Protein AF-A0A5J4PER2-F1 (afdb_monomer_lite)

Organism: NCBI:txid433724

pLDDT: mean 85.28, std 9.62, range [60.44, 95.88]

Foldseek 3Di:
DDWDDDDDPDDPVRLVVVLVPDPDPLVNLLSLLSNCSHVVGRDDLVVSCVVSVHDSVSSVVSD

Sequence (63 aa):
MKQLKTVPHLSDTELFEYMSAQKDLRAFRDWQIITAVQTHTGKKAEEIASVLGVSISKVYHTI

Secondary structure (DSSP, 8-state):
-PPP-------HHHHHHHHHT---HHHHHHHHHHHHHHHTTT--HHHHHHHHT--HHHHHHH-

Radius of gyration: 11.18 Å; chains: 1; bounding box: 25×20×28 Å

Structure (mmCIF, N/CA/C/O backbone):
data_AF-A0A5J4PER2-F1
#
_entry.id   AF-A0A5J4PER2-F1
#
loop_
_atom_site.group_PDB
_atom_site.id
_atom_site.type_symbol
_atom_site.label_atom_id
_atom_site.label_alt_id
_atom_site.label_comp_id
_atom_site.label_asym_id
_atom_site.label_entity_id
_atom_site.label_seq_id
_atom_site.pdbx_PDB_ins_code
_atom_site.Cartn_x
_atom_site.Cartn_y
_atom_site.Cartn_z
_atom_site.occupancy
_atom_site.B_iso_or_equiv
_atom_site.auth_seq_id
_atom_site.auth_comp_id
_atom_site.auth_asym_id
_atom_site.auth_atom_id
_atom_s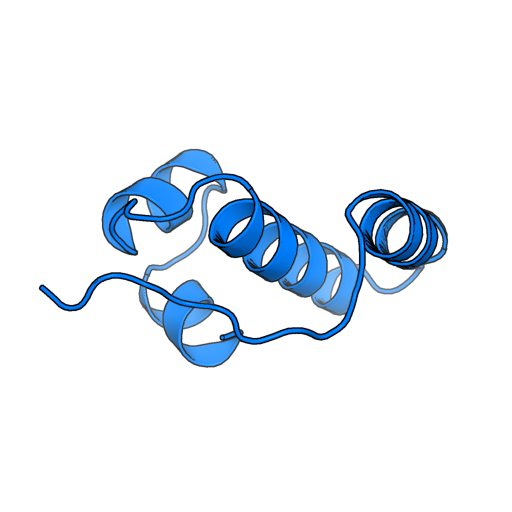ite.pdbx_PDB_model_num
ATOM 1 N N . MET A 1 1 ? -10.291 4.306 18.110 1.00 60.44 1 MET A N 1
ATOM 2 C CA . MET A 1 1 ? -9.679 3.720 16.894 1.00 60.44 1 MET A CA 1
ATOM 3 C C . MET A 1 1 ? -8.366 4.442 16.637 1.00 60.44 1 MET A C 1
ATOM 5 O O . MET A 1 1 ? -8.365 5.667 16.698 1.00 60.44 1 MET A O 1
ATOM 9 N N . LYS A 1 2 ? -7.255 3.714 16.460 1.00 65.06 2 LYS A N 1
ATOM 10 C CA . LYS A 1 2 ? -5.934 4.316 16.208 1.00 65.06 2 LYS A CA 1
ATOM 11 C C . LYS A 1 2 ? -5.895 4.878 14.784 1.00 65.06 2 LYS A C 1
ATOM 13 O O . LYS A 1 2 ? -6.322 4.194 13.860 1.00 65.06 2 LYS A O 1
ATOM 18 N N . GLN A 1 3 ? -5.401 6.104 14.624 1.00 68.25 3 GLN A N 1
ATOM 19 C CA . GLN A 1 3 ? -5.086 6.644 13.301 1.00 68.25 3 GLN A CA 1
ATOM 20 C C . GLN A 1 3 ? -3.937 5.838 12.700 1.00 68.25 3 GLN A C 1
ATOM 22 O O . GLN A 1 3 ? -2.971 5.531 13.404 1.00 68.25 3 GLN A O 1
ATOM 27 N N . LEU A 1 4 ? -4.056 5.494 11.421 1.00 70.69 4 LEU A N 1
ATOM 28 C CA . LEU A 1 4 ? -2.981 4.825 10.709 1.00 70.69 4 LEU A CA 1
ATOM 29 C C . LEU A 1 4 ? -1.894 5.844 10.372 1.00 70.69 4 LEU A C 1
ATOM 31 O O . LEU A 1 4 ? -2.179 6.935 9.879 1.00 70.69 4 LEU A O 1
ATOM 35 N N . LYS A 1 5 ? -0.649 5.486 10.676 1.00 63.41 5 LYS A N 1
ATOM 36 C CA . LYS A 1 5 ? 0.541 6.229 10.276 1.00 63.41 5 LYS A CA 1
ATOM 37 C C . LYS A 1 5 ? 1.539 5.223 9.742 1.00 63.41 5 LYS A C 1
ATOM 39 O O . LYS A 1 5 ? 2.212 4.547 10.510 1.00 63.41 5 LYS A O 1
ATOM 44 N N . THR A 1 6 ? 1.626 5.131 8.429 1.00 64.56 6 THR A N 1
ATOM 45 C CA . THR A 1 6 ? 2.833 4.636 7.775 1.00 64.56 6 THR A CA 1
ATOM 46 C C . THR A 1 6 ? 3.961 5.594 8.113 1.00 64.56 6 THR A C 1
ATOM 48 O O . THR A 1 6 ? 3.797 6.808 7.973 1.00 64.56 6 THR A O 1
ATOM 51 N N . VAL A 1 7 ? 5.110 5.070 8.518 1.00 60.72 7 VAL A N 1
ATOM 52 C CA . VAL A 1 7 ? 6.341 5.858 8.619 1.00 60.72 7 VAL A CA 1
ATOM 53 C C . VAL A 1 7 ? 7.249 5.420 7.471 1.00 60.72 7 VAL A C 1
ATOM 55 O O . VAL A 1 7 ? 7.923 4.404 7.622 1.00 60.72 7 VAL A O 1
ATOM 58 N N . PRO A 1 8 ? 7.230 6.089 6.298 1.00 65.75 8 PRO A N 1
ATOM 59 C CA . PRO A 1 8 ? 8.292 5.840 5.328 1.00 65.75 8 PRO A CA 1
ATOM 60 C C . PRO A 1 8 ? 9.003 7.127 4.931 1.00 65.75 8 PRO A C 1
ATOM 62 O O . PRO A 1 8 ? 8.417 8.198 4.810 1.00 65.75 8 PRO A O 1
ATOM 65 N N . HIS A 1 9 ? 10.296 6.971 4.690 1.00 67.44 9 HIS A N 1
ATOM 66 C CA . HIS A 1 9 ? 11.231 7.990 4.223 1.00 67.44 9 HIS A CA 1
ATOM 67 C C . HIS A 1 9 ? 11.093 8.285 2.717 1.00 67.44 9 HIS A C 1
ATOM 69 O O . HIS A 1 9 ? 11.966 8.933 2.154 1.00 67.44 9 HIS A O 1
ATOM 75 N N . LEU A 1 10 ? 10.041 7.765 2.072 1.00 70.31 10 LEU A N 1
ATOM 76 C CA . LEU A 1 10 ? 9.837 7.814 0.627 1.00 70.31 10 LEU A CA 1
ATOM 77 C C . LEU A 1 10 ? 8.885 8.951 0.258 1.00 70.31 10 LEU A C 1
ATOM 79 O O . LEU A 1 10 ? 7.820 9.102 0.860 1.00 70.31 10 LEU A O 1
ATOM 83 N N . SER A 1 11 ? 9.276 9.714 -0.753 1.00 82.88 11 SER A N 1
ATOM 84 C CA . SER A 1 11 ? 8.439 10.693 -1.440 1.00 82.88 11 SER A CA 1
ATOM 85 C C . SER A 1 11 ? 7.316 10.025 -2.242 1.00 82.88 11 SER A C 1
ATOM 87 O O . SER A 1 11 ? 7.403 8.849 -2.603 1.00 82.88 11 SER A O 1
ATOM 89 N N . ASP A 1 12 ? 6.278 10.794 -2.582 1.00 79.12 12 ASP A N 1
ATOM 90 C CA . ASP A 1 12 ? 5.169 10.322 -3.426 1.00 79.12 12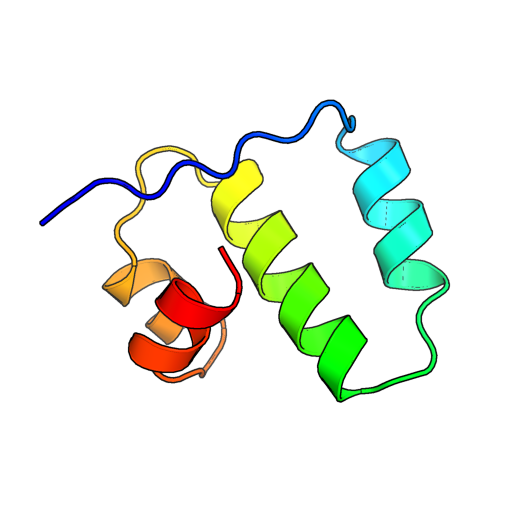 ASP A CA 1
ATOM 91 C C . ASP A 1 12 ? 5.660 9.778 -4.782 1.00 79.12 12 ASP A C 1
ATOM 93 O O . ASP A 1 12 ? 5.122 8.796 -5.296 1.00 79.12 12 ASP A O 1
ATOM 97 N N . THR A 1 13 ? 6.717 10.381 -5.340 1.00 84.12 13 THR A N 1
ATOM 98 C CA . THR A 1 13 ? 7.336 9.954 -6.603 1.00 84.12 13 THR A CA 1
ATOM 99 C C . THR A 1 13 ? 7.969 8.573 -6.484 1.00 84.12 13 THR A C 1
ATOM 101 O O . THR A 1 13 ? 7.677 7.698 -7.297 1.00 84.12 13 THR A O 1
ATOM 104 N N . GLU A 1 14 ? 8.791 8.348 -5.455 1.00 83.12 14 GLU A N 1
ATOM 105 C CA . GLU A 1 14 ? 9.425 7.043 -5.230 1.00 83.12 14 GL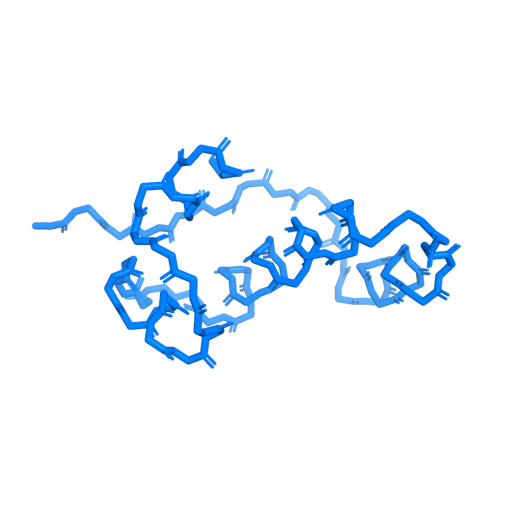U A CA 1
ATOM 106 C C . GLU A 1 14 ? 8.366 5.960 -5.036 1.00 83.12 14 GLU A C 1
ATOM 108 O O . GLU A 1 14 ? 8.471 4.862 -5.581 1.00 83.12 14 GLU A O 1
ATOM 113 N N . LEU A 1 15 ? 7.296 6.283 -4.311 1.00 79.94 15 LEU A N 1
ATOM 114 C CA . LEU A 1 15 ? 6.197 5.357 -4.092 1.00 79.94 15 LEU A CA 1
ATOM 115 C C . LEU A 1 15 ? 5.503 4.947 -5.395 1.00 79.94 15 LEU A C 1
ATOM 117 O O . LEU A 1 15 ? 5.222 3.766 -5.617 1.00 79.94 15 LEU A O 1
ATOM 121 N N . PHE A 1 16 ? 5.242 5.923 -6.264 1.00 81.38 16 PHE A N 1
ATOM 122 C CA . PHE A 1 16 ? 4.627 5.693 -7.563 1.00 81.38 16 PHE A CA 1
ATOM 123 C C . PHE A 1 16 ? 5.511 4.828 -8.471 1.00 81.38 16 PHE A C 1
ATOM 125 O O . PHE A 1 16 ? 5.005 3.909 -9.124 1.00 81.38 16 PHE A O 1
ATOM 132 N N . GLU A 1 17 ? 6.822 5.073 -8.485 1.00 85.12 17 GLU A N 1
ATOM 133 C CA . GLU A 1 17 ? 7.790 4.269 -9.238 1.00 85.12 17 GLU A CA 1
ATOM 134 C C . GLU A 1 17 ? 7.830 2.820 -8.736 1.00 85.12 17 GLU A C 1
ATOM 136 O O . GLU A 1 17 ? 7.713 1.887 -9.538 1.00 85.12 17 GLU A O 1
ATOM 141 N N . TYR A 1 18 ? 7.901 2.617 -7.415 1.00 83.19 18 TYR A N 1
ATOM 142 C CA . TYR A 1 18 ? 7.876 1.283 -6.805 1.00 83.19 18 TYR A CA 1
ATOM 143 C C . TYR A 1 18 ? 6.595 0.518 -7.140 1.00 83.19 18 TYR A C 1
ATOM 145 O O . TYR A 1 18 ? 6.652 -0.656 -7.518 1.00 83.19 18 TYR A O 1
ATOM 153 N N . MET A 1 19 ? 5.438 1.176 -7.034 1.00 83.25 19 MET A N 1
ATOM 154 C CA . MET A 1 19 ? 4.153 0.564 -7.362 1.00 83.25 19 MET A CA 1
ATOM 155 C C . MET A 1 19 ? 4.070 0.192 -8.850 1.00 83.25 19 MET A C 1
ATOM 157 O O . MET A 1 19 ? 3.606 -0.898 -9.183 1.00 83.25 19 MET A O 1
ATOM 161 N N . SER A 1 20 ? 4.551 1.064 -9.739 1.00 84.81 20 SER A N 1
ATOM 162 C CA . SER A 1 20 ? 4.501 0.864 -11.194 1.00 84.81 20 SER A CA 1
ATOM 163 C C . SER A 1 20 ? 5.440 -0.241 -11.68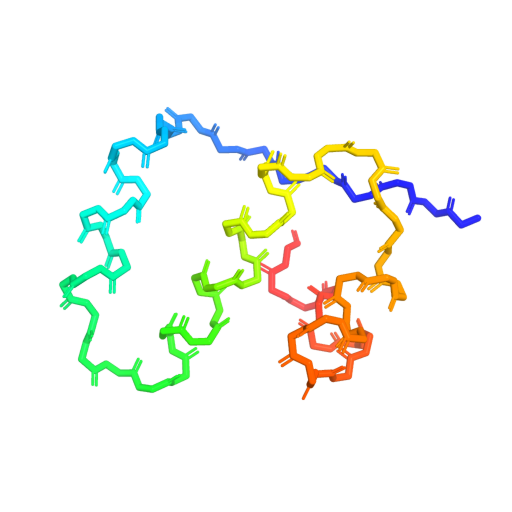6 1.00 84.81 20 SER A C 1
ATOM 165 O O . SER A 1 20 ? 5.164 -0.882 -12.699 1.00 84.81 20 SER A O 1
ATOM 167 N N . ALA A 1 21 ? 6.538 -0.493 -10.971 1.00 87.25 21 ALA A N 1
ATOM 168 C CA . ALA A 1 21 ? 7.487 -1.556 -11.294 1.00 87.25 21 ALA A CA 1
ATOM 169 C C . ALA A 1 21 ? 7.051 -2.946 -10.789 1.00 87.25 21 ALA A C 1
ATOM 171 O O . ALA A 1 21 ? 7.677 -3.954 -11.138 1.00 87.25 21 ALA A O 1
ATOM 172 N N . GLN A 1 22 ? 6.003 -3.023 -9.961 1.00 86.31 22 GLN A N 1
ATOM 173 C CA . GLN A 1 22 ? 5.630 -4.258 -9.288 1.00 86.31 22 GLN A CA 1
ATOM 174 C C . GLN A 1 22 ? 4.943 -5.257 -10.232 1.00 86.31 22 GLN A C 1
ATOM 176 O O . GLN A 1 22 ? 3.951 -4.948 -10.887 1.00 86.31 22 GLN A O 1
ATOM 181 N N . LYS A 1 23 ? 5.452 -6.493 -10.260 1.00 89.12 23 LYS A N 1
ATOM 182 C CA . LYS A 1 23 ? 4.917 -7.599 -11.076 1.00 89.12 23 LYS A CA 1
ATOM 183 C C . LYS A 1 23 ? 4.160 -8.638 -10.256 1.00 89.12 23 LYS A C 1
ATOM 185 O O . LYS A 1 23 ? 3.376 -9.403 -10.812 1.00 89.12 23 LYS A O 1
ATOM 190 N N . ASP A 1 24 ? 4.391 -8.673 -8.946 1.00 92.38 24 ASP A N 1
ATOM 191 C CA . ASP A 1 24 ? 3.668 -9.557 -8.041 1.00 92.38 24 ASP A CA 1
ATOM 192 C C . ASP A 1 24 ? 2.353 -8.911 -7.576 1.00 92.38 24 ASP A C 1
ATOM 194 O O . ASP A 1 24 ? 2.342 -7.815 -7.015 1.00 92.38 24 ASP A O 1
ATOM 198 N N . LEU A 1 25 ? 1.229 -9.601 -7.791 1.00 86.50 25 LEU A N 1
ATOM 199 C CA . LEU A 1 25 ? -0.110 -9.087 -7.470 1.00 86.50 25 LEU A CA 1
ATOM 200 C C . LEU A 1 25 ? -0.318 -8.844 -5.970 1.00 86.50 25 LEU A C 1
ATOM 202 O O . LEU A 1 25 ? -1.048 -7.924 -5.591 1.00 86.50 25 LEU A O 1
ATOM 206 N N . ARG A 1 26 ? 0.297 -9.664 -5.108 1.00 87.75 26 ARG A N 1
ATOM 207 C CA . ARG A 1 26 ? 0.181 -9.507 -3.654 1.00 87.75 26 ARG A CA 1
ATOM 208 C C . ARG A 1 26 ? 0.942 -8.266 -3.213 1.00 87.75 26 ARG A C 1
ATOM 210 O O . ARG A 1 26 ? 0.376 -7.431 -2.515 1.00 87.75 26 ARG A O 1
ATOM 217 N N . ALA A 1 27 ? 2.175 -8.121 -3.672 1.00 87.31 27 ALA A N 1
ATOM 218 C CA . ALA A 1 27 ? 2.999 -6.972 -3.366 1.00 87.31 27 ALA A CA 1
ATOM 219 C C . ALA A 1 27 ? 2.423 -5.685 -3.977 1.00 87.31 27 ALA A C 1
ATOM 221 O O . ALA A 1 27 ? 2.477 -4.645 -3.332 1.00 87.31 27 ALA A O 1
ATOM 222 N N . PHE A 1 28 ? 1.791 -5.740 -5.156 1.00 88.75 28 PHE A N 1
ATOM 223 C CA . PHE A 1 28 ? 1.060 -4.598 -5.718 1.00 88.75 28 PHE A CA 1
ATOM 224 C C . PHE A 1 28 ? -0.072 -4.159 -4.784 1.00 88.75 28 PHE A C 1
ATOM 226 O O . PHE A 1 28 ? -0.197 -2.978 -4.468 1.00 88.75 28 PHE A O 1
ATOM 233 N N . ARG A 1 29 ? -0.861 -5.112 -4.268 1.00 90.88 29 ARG A N 1
ATOM 234 C CA . ARG A 1 29 ? -1.935 -4.812 -3.313 1.00 90.88 29 ARG A CA 1
ATOM 235 C C . ARG A 1 29 ? -1.402 -4.226 -2.003 1.00 90.88 29 ARG A C 1
ATOM 237 O O . ARG A 1 29 ? -2.027 -3.321 -1.456 1.00 90.88 29 ARG A O 1
ATOM 244 N N . ASP A 1 30 ? -0.271 -4.723 -1.512 1.00 91.62 30 ASP A N 1
ATOM 245 C CA . ASP A 1 30 ? 0.377 -4.189 -0.312 1.00 91.62 30 ASP A CA 1
ATOM 246 C C . ASP A 1 30 ? 0.871 -2.752 -0.530 1.00 91.62 30 ASP A C 1
ATOM 248 O O . ASP A 1 30 ? 0.610 -1.877 0.295 1.00 91.62 30 ASP A O 1
ATOM 252 N N . TRP A 1 31 ? 1.458 -2.468 -1.694 1.00 89.75 31 TRP A N 1
ATOM 253 C CA . TRP A 1 31 ? 1.845 -1.112 -2.083 1.00 89.75 31 TRP A CA 1
ATOM 254 C C . TRP A 1 31 ? 0.657 -0.156 -2.199 1.00 89.75 31 TRP A C 1
ATOM 256 O O . TRP A 1 31 ? 0.755 0.982 -1.741 1.00 89.75 31 TRP A O 1
ATOM 266 N N . GLN A 1 32 ? -0.487 -0.602 -2.726 1.00 90.56 32 GLN A N 1
ATOM 267 C CA . GLN A 1 32 ? -1.707 0.214 -2.749 1.00 90.56 32 GLN A CA 1
ATOM 268 C C . GLN A 1 32 ? -2.173 0.598 -1.335 1.00 90.56 32 GLN A C 1
ATOM 270 O O . GLN A 1 32 ? -2.613 1.727 -1.123 1.00 90.56 32 GLN A O 1
ATOM 275 N N . ILE A 1 33 ? -2.053 -0.313 -0.362 1.00 92.44 33 ILE A N 1
ATOM 276 C CA . ILE A 1 33 ? -2.399 -0.043 1.042 1.00 92.44 33 ILE A CA 1
ATOM 277 C C . ILE A 1 33 ? -1.426 0.970 1.652 1.00 92.44 33 ILE A C 1
ATOM 279 O O . ILE A 1 33 ? -1.877 1.953 2.237 1.00 92.44 33 ILE A O 1
ATOM 283 N N . ILE A 1 34 ? -0.115 0.768 1.484 1.00 89.81 34 ILE A N 1
ATOM 284 C CA . ILE A 1 34 ? 0.924 1.681 1.992 1.00 89.81 34 ILE A CA 1
ATOM 285 C C . ILE A 1 34 ? 0.714 3.091 1.426 1.00 89.81 34 ILE A C 1
ATOM 287 O O . ILE A 1 34 ? 0.624 4.054 2.187 1.00 89.81 34 ILE A O 1
ATOM 291 N N . THR A 1 35 ? 0.520 3.188 0.107 1.00 88.31 35 THR A N 1
ATOM 292 C CA . THR A 1 35 ? 0.233 4.448 -0.592 1.00 88.31 35 THR A CA 1
ATOM 293 C C . THR A 1 35 ? -1.000 5.129 -0.022 1.00 88.31 35 THR A C 1
ATOM 295 O O . THR A 1 35 ? -0.939 6.290 0.367 1.00 88.31 35 THR A O 1
ATOM 298 N N . ALA A 1 36 ? -2.117 4.406 0.088 1.00 89.75 36 ALA A N 1
ATOM 299 C CA . ALA A 1 36 ? -3.366 4.987 0.556 1.00 89.75 36 ALA A CA 1
ATOM 300 C C . ALA A 1 36 ? -3.260 5.524 1.991 1.00 89.75 36 ALA A C 1
ATOM 302 O O . ALA A 1 36 ? -3.853 6.559 2.292 1.00 89.75 36 ALA A O 1
ATOM 303 N N . VAL A 1 37 ? -2.504 4.851 2.862 1.00 89.06 37 VAL A N 1
ATOM 304 C CA . VAL A 1 37 ? -2.289 5.286 4.248 1.00 89.06 37 VAL A CA 1
ATOM 305 C C . VAL A 1 37 ? -1.363 6.505 4.322 1.00 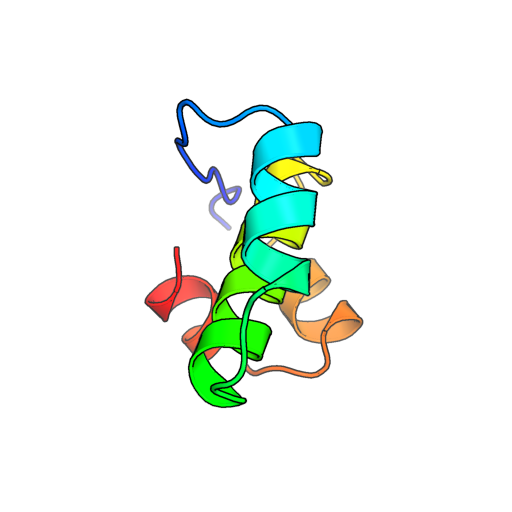89.06 37 VAL A C 1
ATOM 307 O O . VAL A 1 37 ? -1.622 7.399 5.129 1.00 89.06 37 VAL A O 1
ATOM 310 N N . GLN A 1 38 ? -0.337 6.584 3.467 1.00 85.88 38 GLN A N 1
ATOM 311 C CA . GLN A 1 38 ? 0.547 7.753 3.381 1.00 85.88 38 GLN A CA 1
ATOM 312 C C . GLN A 1 38 ? -0.175 8.991 2.847 1.00 85.88 38 GLN A C 1
ATOM 314 O O . GLN A 1 38 ? -0.107 10.055 3.462 1.00 85.88 38 GLN A O 1
ATOM 319 N N . THR A 1 39 ? -0.888 8.859 1.726 1.00 85.06 39 THR A N 1
ATOM 320 C CA . THR A 1 39 ? -1.513 10.001 1.045 1.00 85.06 39 THR A CA 1
ATOM 321 C C . THR A 1 39 ? -2.767 10.494 1.764 1.00 85.06 39 THR A C 1
ATOM 323 O O . THR A 1 39 ? -3.097 11.674 1.690 1.00 85.06 39 THR A O 1
ATOM 326 N N . HIS A 1 40 ? -3.473 9.617 2.486 1.00 85.56 40 HIS A N 1
ATOM 327 C CA . HIS A 1 40 ? -4.688 9.961 3.232 1.00 85.56 40 HIS A CA 1
ATOM 328 C C . H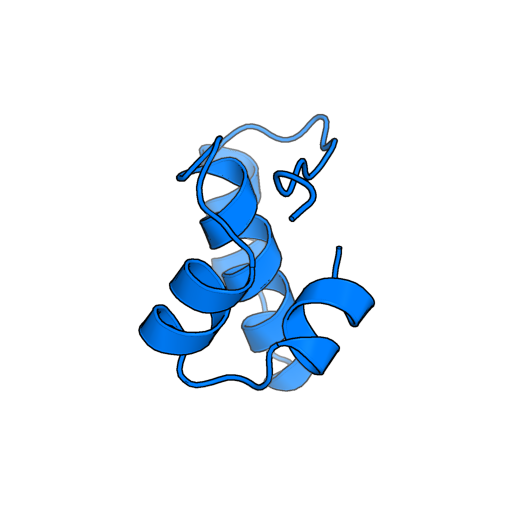IS A 1 40 ? -4.438 9.950 4.743 1.00 85.56 40 HIS A C 1
ATOM 330 O O . HIS A 1 40 ? -5.133 9.281 5.516 1.00 85.56 40 HIS A O 1
ATOM 336 N N . THR A 1 41 ? -3.431 10.707 5.172 1.00 80.00 41 THR A N 1
ATOM 337 C CA . THR A 1 41 ? -3.057 10.823 6.584 1.00 80.00 41 THR A CA 1
ATOM 338 C C . THR A 1 41 ? -4.253 11.220 7.457 1.00 80.00 41 THR A C 1
ATOM 340 O O . THR A 1 41 ? -5.022 12.127 7.147 1.00 80.00 41 THR A O 1
ATOM 343 N N . GLY A 1 42 ? -4.428 10.512 8.576 1.00 80.81 42 GLY A N 1
ATOM 344 C CA . GLY A 1 42 ? -5.525 10.750 9.522 1.00 80.81 42 GLY A CA 1
ATOM 345 C C . GLY A 1 42 ? -6.820 9.984 9.226 1.00 80.81 42 GLY A C 1
ATOM 346 O O . GLY A 1 42 ? -7.702 9.961 10.089 1.00 80.81 42 GLY A O 1
ATOM 347 N N . LYS A 1 43 ? -6.927 9.302 8.076 1.00 88.94 43 LYS A N 1
ATOM 348 C CA . LYS A 1 43 ? -8.014 8.347 7.818 1.00 88.94 43 LYS A CA 1
ATOM 349 C C . LYS A 1 43 ? -7.915 7.118 8.719 1.00 88.94 43 LYS A C 1
ATOM 351 O O . LYS A 1 43 ? -6.831 6.697 9.138 1.00 88.94 43 LYS A O 1
ATOM 356 N N . LYS A 1 44 ? -9.073 6.539 9.036 1.00 92.31 44 LYS A N 1
ATOM 357 C CA . LYS A 1 44 ? -9.150 5.295 9.806 1.00 92.31 44 LYS A CA 1
ATOM 358 C C . LYS A 1 44 ? -8.911 4.075 8.913 1.00 92.31 44 LYS A C 1
ATOM 360 O O . LYS A 1 44 ? -9.143 4.117 7.707 1.00 92.31 44 LYS A O 1
ATOM 365 N N . ALA A 1 45 ? -8.504 2.963 9.522 1.00 91.69 45 ALA A N 1
ATOM 366 C CA . ALA A 1 45 ? -8.262 1.707 8.813 1.00 91.69 45 ALA A CA 1
ATOM 367 C C . ALA A 1 45 ? -9.507 1.179 8.094 1.00 91.69 45 ALA A C 1
ATOM 369 O O . ALA A 1 45 ? -9.402 0.656 6.989 1.00 91.69 45 ALA A O 1
ATOM 370 N N . GLU A 1 46 ? -10.682 1.364 8.693 1.00 94.69 46 GLU A N 1
ATOM 371 C CA . GLU A 1 46 ? -11.979 1.001 8.125 1.00 94.69 46 GLU A CA 1
ATOM 372 C C . GLU A 1 46 ? -12.247 1.734 6.804 1.00 94.69 46 GLU A C 1
ATOM 374 O O . GLU A 1 46 ? -12.749 1.142 5.851 1.00 94.69 46 GLU A O 1
ATOM 379 N N . GLU A 1 47 ? -11.887 3.019 6.735 1.00 94.12 47 GLU A N 1
ATOM 380 C CA . GLU A 1 47 ? -12.082 3.844 5.541 1.00 94.12 47 GLU A CA 1
ATOM 381 C C . GLU A 1 47 ? -11.149 3.393 4.413 1.00 94.12 47 GLU A C 1
ATOM 383 O O . GLU A 1 47 ? -11.597 3.212 3.282 1.00 94.12 47 GLU A O 1
ATOM 388 N N . ILE A 1 48 ? -9.875 3.137 4.728 1.00 93.75 48 ILE A N 1
ATOM 389 C CA . ILE A 1 48 ? -8.895 2.619 3.761 1.00 93.75 48 ILE A CA 1
ATOM 390 C C . ILE A 1 48 ? -9.311 1.235 3.247 1.00 93.75 48 ILE A C 1
ATOM 392 O O . ILE A 1 48 ? -9.295 0.987 2.042 1.00 93.75 48 ILE A O 1
ATOM 396 N N . ALA A 1 49 ? -9.727 0.344 4.150 1.00 94.25 49 ALA A N 1
ATOM 397 C CA . ALA A 1 49 ? -10.186 -1.000 3.813 1.00 94.25 49 ALA A CA 1
ATOM 398 C C . ALA A 1 49 ? -11.391 -0.972 2.859 1.00 94.25 49 ALA A C 1
ATOM 400 O O . ALA A 1 49 ? -11.406 -1.699 1.866 1.00 94.25 49 ALA A O 1
ATOM 401 N N . SER A 1 50 ? -12.358 -0.088 3.131 1.00 95.00 50 SER A N 1
ATOM 402 C CA . SER A 1 50 ? -13.543 0.120 2.294 1.00 95.00 50 SER A CA 1
ATOM 403 C C . SER A 1 50 ? -13.178 0.601 0.886 1.00 95.00 50 SER A C 1
ATOM 405 O O . SER A 1 50 ? -13.604 -0.002 -0.097 1.00 95.00 50 SER A O 1
ATOM 407 N N . VAL A 1 51 ? -12.325 1.627 0.774 1.00 92.50 51 VAL A N 1
ATOM 408 C CA . VAL A 1 51 ? -11.903 2.193 -0.523 1.00 92.50 51 VAL A CA 1
ATOM 409 C C . VAL A 1 51 ? -11.134 1.176 -1.369 1.00 92.50 51 VAL A C 1
ATOM 411 O O . VAL A 1 51 ? -11.338 1.099 -2.578 1.00 92.50 51 VAL A O 1
ATOM 414 N N . LEU A 1 52 ? -10.261 0.381 -0.748 1.00 92.81 52 LEU A N 1
ATOM 415 C CA . LEU A 1 52 ? -9.417 -0.586 -1.456 1.00 92.81 52 LEU A CA 1
ATOM 416 C C . LEU A 1 52 ? -10.078 -1.959 -1.657 1.00 92.81 52 LEU A C 1
ATOM 418 O O . LEU A 1 52 ? -9.487 -2.826 -2.309 1.00 92.81 52 LEU A O 1
ATOM 422 N N . GLY A 1 53 ? -11.270 -2.179 -1.094 1.00 94.75 53 GLY A N 1
ATOM 423 C CA . GLY A 1 53 ? -11.966 -3.465 -1.143 1.00 94.75 53 GLY A CA 1
ATOM 424 C C . GLY A 1 53 ? -11.179 -4.598 -0.477 1.00 94.75 53 GLY A C 1
ATOM 425 O O . GLY A 1 53 ? -11.141 -5.713 -0.997 1.00 94.75 53 GLY A O 1
ATOM 426 N N . VAL A 1 54 ? -10.504 -4.317 0.642 1.00 94.06 54 VAL A N 1
ATOM 427 C CA . VAL A 1 54 ? -9.714 -5.298 1.410 1.00 94.06 54 VAL A CA 1
ATOM 428 C C . VAL A 1 54 ? -10.260 -5.449 2.828 1.00 94.06 54 VAL A C 1
ATOM 430 O O . VAL A 1 54 ? -11.008 -4.608 3.316 1.00 94.06 54 VAL A O 1
ATOM 433 N N . SER A 1 55 ? -9.881 -6.520 3.529 1.00 95.88 55 SER A N 1
ATOM 434 C CA . SER A 1 55 ? -10.236 -6.652 4.943 1.00 95.88 55 SER A CA 1
ATOM 435 C C . SER A 1 55 ? -9.453 -5.652 5.800 1.00 95.88 55 SER A C 1
ATOM 437 O O . SER A 1 55 ? -8.285 -5.364 5.538 1.00 95.88 55 SER A O 1
ATOM 439 N N . ILE A 1 56 ? -10.061 -5.172 6.888 1.00 95.38 56 ILE A N 1
ATOM 440 C CA . ILE A 1 56 ? -9.367 -4.299 7.849 1.00 95.38 56 ILE A CA 1
ATOM 441 C C . ILE A 1 56 ? -8.117 -4.974 8.442 1.00 95.38 56 ILE A C 1
ATOM 443 O O . ILE A 1 56 ? -7.103 -4.326 8.680 1.00 95.38 56 ILE A O 1
ATOM 447 N N . SER A 1 57 ? -8.160 -6.300 8.616 1.00 95.25 57 SER A N 1
ATOM 448 C CA . SER A 1 57 ? -7.018 -7.090 9.081 1.00 95.25 57 SER A CA 1
ATOM 449 C C . SER A 1 57 ? -5.872 -7.092 8.070 1.00 95.25 57 SER A C 1
ATOM 451 O O . SER A 1 57 ? -4.719 -7.032 8.484 1.00 95.25 57 SER A O 1
ATOM 453 N N . LYS A 1 58 ? -6.170 -7.103 6.762 1.00 94.06 58 LYS A N 1
ATOM 454 C CA . LYS A 1 58 ? -5.147 -6.978 5.720 1.00 94.06 58 LYS A CA 1
ATOM 455 C C . LYS A 1 58 ? -4.459 -5.619 5.795 1.00 94.06 58 LYS A C 1
ATOM 457 O O . LYS A 1 58 ? -3.241 -5.586 5.707 1.00 94.06 58 LYS A O 1
ATOM 462 N N . VAL A 1 59 ? -5.211 -4.540 6.034 1.00 93.50 59 VAL A N 1
ATOM 463 C CA . VAL A 1 59 ? -4.631 -3.204 6.246 1.00 93.50 59 VAL A CA 1
ATOM 464 C C . VAL A 1 59 ? -3.645 -3.243 7.413 1.00 93.50 59 VAL A C 1
ATOM 466 O O . VAL A 1 59 ? -2.468 -3.012 7.195 1.00 93.50 59 VAL A O 1
ATOM 469 N N . TYR A 1 60 ? -4.072 -3.652 8.611 1.00 92.44 60 TYR A N 1
ATOM 470 C CA . TYR A 1 60 ? -3.190 -3.723 9.790 1.00 92.44 60 TYR A CA 1
ATOM 471 C C . TYR A 1 60 ? -2.002 -4.687 9.676 1.00 92.44 60 TYR A C 1
ATOM 473 O O . TYR A 1 60 ? -1.068 -4.578 10.457 1.00 92.44 60 TYR A O 1
ATOM 481 N N . HIS A 1 61 ? -2.052 -5.676 8.786 1.00 92.25 61 HIS A N 1
ATOM 482 C CA . HIS A 1 61 ? -0.925 -6.582 8.570 1.00 92.25 61 HIS A CA 1
ATOM 483 C C . HIS A 1 61 ? 0.132 -5.984 7.633 1.00 92.25 61 HIS A C 1
ATOM 485 O O . HIS A 1 61 ? 1.296 -6.367 7.699 1.00 92.25 61 HIS A O 1
ATOM 491 N N . THR A 1 62 ? -0.281 -5.092 6.733 1.00 90.81 62 THR A N 1
ATOM 492 C CA . THR A 1 62 ? 0.591 -4.491 5.719 1.00 90.81 62 THR A CA 1
ATOM 493 C C . THR A 1 62 ? 1.342 -3.260 6.244 1.00 90.81 62 THR A C 1
ATOM 495 O O . THR A 1 62 ? 2.425 -2.964 5.743 1.00 90.81 62 THR A O 1
ATOM 498 N N . ILE A 1 63 ? 0.784 -2.551 7.230 1.00 85.75 63 ILE A N 1
ATOM 499 C CA . ILE A 1 63 ? 1.347 -1.330 7.839 1.00 85.75 63 ILE A CA 1
ATOM 500 C C . ILE A 1 63 ? 1.695 -1.524 9.309 1.00 85.75 63 ILE A C 1
ATOM 502 O O . ILE A 1 63 ? 2.711 -0.934 9.733 1.00 85.75 63 ILE A O 1
#